Protein AF-A0A2V4AQ47-F1 (afdb_monomer_lite)

Foldseek 3Di:
DPPPQPPLVVLVVVLVVLLVVLVVLVVVLVVLCVVLVVVLVVDPDPVNVVSVVVNVVSVVSNVVSVVVNVCSVVVSVVSSVVSVVVVVVVVVVVVVVD

Organism: NCBI:txid588067

pLDDT: mean 77.2, std 11.55, range [40.0, 89.94]

Structure (mmCIF, N/CA/C/O backbone):
data_AF-A0A2V4AQ47-F1
#
_entry.id   AF-A0A2V4AQ47-F1
#
loop_
_atom_site.group_PDB
_atom_site.id
_atom_site.type_symbol
_atom_site.label_atom_id
_atom_site.label_alt_id
_atom_site.label_comp_id
_atom_site.label_asym_id
_atom_site.label_entity_id
_atom_site.label_seq_id
_atom_site.pdbx_PDB_ins_code
_atom_site.Cartn_x
_atom_site.Cartn_y
_atom_site.Cartn_z
_atom_site.occupancy
_atom_site.B_iso_or_equiv
_atom_site.auth_seq_id
_atom_site.auth_comp_id
_atom_site.auth_asym_id
_atom_site.auth_atom_id
_atom_site.pdbx_PDB_model_num
ATOM 1 N N . MET A 1 1 ? 31.351 -11.098 -18.811 1.00 40.00 1 MET A N 1
ATOM 2 C CA . MET A 1 1 ? 30.676 -9.839 -18.432 1.00 40.00 1 MET A CA 1
ATOM 3 C C . MET A 1 1 ? 29.177 -10.066 -18.586 1.00 40.00 1 MET A C 1
ATOM 5 O O . MET A 1 1 ? 28.683 -10.098 -19.705 1.00 40.00 1 MET A O 1
ATOM 9 N N . THR A 1 2 ? 28.472 -10.374 -17.499 1.00 42.06 2 THR A N 1
ATOM 10 C CA . THR A 1 2 ? 27.022 -10.617 -17.517 1.00 42.06 2 THR A CA 1
ATOM 11 C C . THR A 1 2 ? 26.333 -9.317 -17.917 1.00 42.06 2 THR A C 1
ATOM 13 O O . THR A 1 2 ? 26.462 -8.312 -17.220 1.00 42.06 2 THR A O 1
ATOM 16 N N . ARG A 1 3 ? 25.653 -9.299 -19.072 1.00 48.97 3 ARG A N 1
ATOM 17 C CA . ARG A 1 3 ? 24.821 -8.161 -19.484 1.00 48.97 3 ARG A CA 1
ATOM 18 C C . ARG A 1 3 ? 23.835 -7.906 -18.346 1.00 48.97 3 ARG A C 1
ATOM 20 O O . ARG A 1 3 ? 23.009 -8.769 -18.057 1.00 48.97 3 ARG A O 1
ATOM 27 N N . LYS A 1 4 ? 23.936 -6.749 -17.689 1.00 53.69 4 LYS A N 1
ATOM 28 C CA . LYS A 1 4 ? 22.941 -6.282 -16.722 1.00 53.69 4 LYS A CA 1
ATOM 29 C C . LYS A 1 4 ? 21.700 -5.916 -17.540 1.00 53.69 4 LYS A C 1
ATOM 31 O O . LYS A 1 4 ? 21.523 -4.771 -17.936 1.00 53.69 4 LYS A O 1
ATOM 36 N N . LEU A 1 5 ? 20.932 -6.930 -17.937 1.00 55.53 5 LEU A N 1
ATOM 37 C CA . LEU A 1 5 ? 19.630 -6.744 -18.557 1.00 55.53 5 LEU A CA 1
ATOM 38 C C . LEU A 1 5 ? 18.799 -6.023 -17.502 1.00 55.53 5 LEU A C 1
ATOM 40 O O . LEU A 1 5 ? 18.582 -6.568 -16.419 1.00 55.53 5 LEU A O 1
ATOM 44 N N . ALA A 1 6 ? 18.413 -4.777 -17.774 1.00 56.88 6 ALA A N 1
ATOM 45 C CA . ALA A 1 6 ? 17.383 -4.130 -16.980 1.00 56.88 6 ALA A CA 1
ATOM 46 C C . ALA A 1 6 ? 16.209 -5.116 -16.914 1.00 56.88 6 ALA A C 1
ATOM 48 O O . ALA A 1 6 ? 15.764 -5.616 -17.948 1.00 56.88 6 ALA A O 1
ATOM 49 N N . MET A 1 7 ? 15.797 -5.513 -15.709 1.00 64.62 7 MET A N 1
ATOM 50 C CA . MET A 1 7 ? 14.769 -6.536 -15.530 1.00 64.62 7 MET A CA 1
ATOM 51 C C . MET A 1 7 ? 13.391 -5.916 -15.795 1.00 64.62 7 MET A C 1
ATOM 53 O O . MET A 1 7 ? 12.587 -5.790 -14.878 1.00 64.62 7 MET A O 1
ATOM 57 N N . PHE A 1 8 ? 13.146 -5.499 -17.041 1.00 65.12 8 PHE A N 1
ATOM 58 C CA . PHE A 1 8 ? 11.952 -4.773 -17.480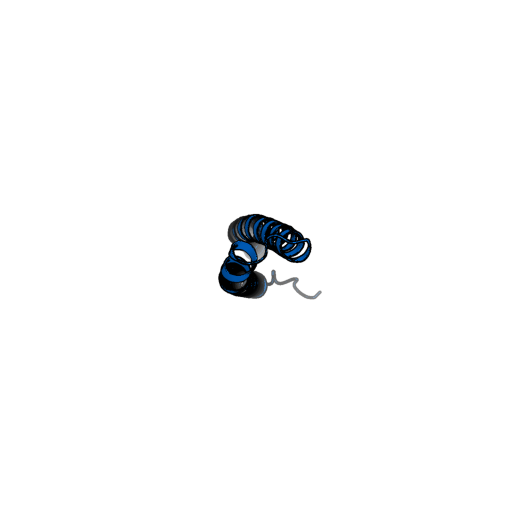 1.00 65.12 8 PHE A CA 1
ATOM 59 C C . PHE A 1 8 ? 10.665 -5.431 -16.955 1.00 65.12 8 PHE A C 1
ATOM 61 O O . PHE A 1 8 ? 9.892 -4.801 -16.245 1.00 65.12 8 PHE A O 1
ATOM 68 N N . GLY A 1 9 ? 10.508 -6.743 -17.172 1.00 64.50 9 GLY A N 1
ATOM 69 C CA . GLY A 1 9 ? 9.333 -7.484 -16.697 1.00 64.50 9 GLY A CA 1
ATOM 70 C C . GLY A 1 9 ? 9.289 -7.750 -15.187 1.00 64.50 9 GLY A C 1
ATOM 71 O O . GLY A 1 9 ? 8.220 -8.024 -14.651 1.00 64.50 9 GLY A O 1
ATOM 72 N N . ALA A 1 10 ? 10.418 -7.667 -14.474 1.00 71.56 10 ALA A N 1
ATOM 73 C CA . ALA A 1 10 ? 10.426 -7.885 -13.026 1.00 71.56 10 ALA A CA 1
ATOM 74 C C . ALA A 1 10 ? 9.931 -6.657 -12.256 1.00 71.56 10 ALA A C 1
ATOM 76 O O . ALA A 1 10 ? 9.333 -6.822 -11.197 1.00 71.56 10 ALA A O 1
ATOM 77 N N . LEU A 1 11 ? 10.148 -5.446 -12.783 1.00 74.31 11 LEU A N 1
ATOM 78 C CA . LEU A 1 11 ? 9.620 -4.217 -12.183 1.00 74.31 11 LEU A CA 1
ATOM 79 C C . LEU A 1 11 ? 8.098 -4.129 -12.337 1.00 74.31 11 LEU A C 1
ATOM 81 O O . LEU A 1 11 ? 7.416 -3.804 -11.366 1.00 74.31 11 LEU A O 1
ATOM 85 N N . ASP A 1 12 ? 7.565 -4.502 -13.504 1.00 78.19 12 ASP A N 1
ATOM 86 C CA . ASP A 1 12 ? 6.116 -4.575 -13.725 1.00 78.19 12 ASP A CA 1
ATOM 87 C C . ASP A 1 12 ? 5.464 -5.636 -12.823 1.00 78.19 12 ASP A C 1
ATOM 89 O O . ASP A 1 12 ? 4.471 -5.360 -12.150 1.00 78.19 12 ASP A O 1
ATOM 93 N N . ALA A 1 13 ? 6.059 -6.833 -12.734 1.00 81.00 13 ALA A N 1
ATOM 94 C CA . ALA A 1 13 ? 5.571 -7.893 -11.851 1.00 81.00 13 ALA A CA 1
ATOM 95 C C . ALA A 1 13 ? 5.630 -7.494 -10.366 1.00 81.00 13 ALA A C 1
ATOM 97 O O . ALA A 1 13 ? 4.710 -7.784 -9.601 1.00 81.00 13 ALA A O 1
ATOM 98 N N . LEU A 1 14 ? 6.694 -6.803 -9.948 1.00 79.88 14 LEU A N 1
ATOM 99 C CA . LEU A 1 14 ? 6.833 -6.313 -8.580 1.00 79.88 14 LEU A CA 1
ATOM 100 C C . LEU A 1 14 ? 5.792 -5.232 -8.260 1.00 79.88 14 LEU A C 1
ATOM 102 O O . LEU A 1 14 ? 5.187 -5.279 -7.191 1.00 79.88 14 LEU A O 1
ATOM 106 N N . SER A 1 15 ? 5.545 -4.299 -9.184 1.00 82.88 15 SER A N 1
ATOM 107 C CA . SER A 1 15 ? 4.480 -3.297 -9.047 1.00 82.88 15 SER A CA 1
ATOM 108 C C . SER A 1 15 ? 3.106 -3.949 -8.923 1.00 82.88 15 SER A C 1
ATOM 110 O O . SER A 1 15 ? 2.355 -3.612 -8.009 1.00 82.88 15 SER A O 1
ATOM 112 N N . ALA A 1 16 ? 2.800 -4.935 -9.771 1.00 85.88 16 ALA A N 1
ATOM 113 C CA . ALA A 1 16 ? 1.544 -5.675 -9.703 1.00 85.88 16 ALA A CA 1
ATOM 114 C C . ALA A 1 16 ? 1.366 -6.391 -8.351 1.00 85.88 16 ALA A C 1
ATOM 116 O O . ALA A 1 16 ? 0.297 -6.304 -7.745 1.00 85.88 16 ALA A O 1
ATOM 117 N N . ASN A 1 17 ? 2.420 -7.035 -7.839 1.00 87.25 17 ASN A N 1
ATOM 118 C CA . ASN A 1 17 ? 2.393 -7.692 -6.531 1.00 87.25 17 ASN A CA 1
ATOM 119 C C . ASN A 1 17 ? 2.172 -6.699 -5.383 1.00 87.25 17 ASN A C 1
ATOM 121 O O . ASN A 1 17 ? 1.387 -6.978 -4.476 1.00 87.25 17 ASN A O 1
ATOM 125 N N . MET A 1 18 ? 2.835 -5.538 -5.409 1.00 82.88 18 MET A N 1
ATOM 126 C CA . MET A 1 18 ? 2.648 -4.523 -4.368 1.00 82.88 18 MET A CA 1
ATOM 127 C C . MET A 1 18 ? 1.251 -3.896 -4.424 1.00 82.88 18 MET A C 1
ATOM 129 O O . MET A 1 18 ? 0.628 -3.746 -3.376 1.00 82.88 18 MET A O 1
ATOM 133 N N . ASN A 1 19 ? 0.708 -3.638 -5.618 1.00 86.31 19 ASN A N 1
ATOM 134 C CA . ASN A 1 19 ? -0.685 -3.206 -5.780 1.00 86.31 19 ASN A CA 1
ATOM 135 C C . ASN A 1 19 ? -1.659 -4.254 -5.206 1.00 86.31 19 ASN A C 1
ATOM 137 O O . ASN A 1 19 ? -2.600 -3.908 -4.495 1.00 86.31 19 ASN A O 1
ATOM 141 N N . GLY A 1 20 ? -1.408 -5.546 -5.448 1.00 88.38 20 GLY A N 1
ATOM 142 C CA . GLY A 1 20 ? -2.177 -6.639 -4.845 1.00 88.38 20 GLY A CA 1
ATOM 143 C C . GLY A 1 20 ? -2.111 -6.651 -3.314 1.00 88.38 20 GLY A C 1
ATOM 144 O O . GLY A 1 20 ? -3.136 -6.819 -2.656 1.00 88.38 20 GLY A O 1
ATOM 145 N N . CYS A 1 21 ? -0.928 -6.412 -2.743 1.00 87.19 21 CYS A N 1
ATOM 146 C CA . CYS A 1 21 ? -0.733 -6.305 -1.297 1.00 87.19 21 CYS A CA 1
ATOM 147 C C . CYS A 1 21 ? -1.534 -5.141 -0.695 1.00 87.19 21 CYS A C 1
ATOM 149 O O . CYS A 1 21 ? -2.302 -5.352 0.242 1.00 87.19 21 CYS A O 1
ATOM 151 N N . VAL A 1 22 ? -1.419 -3.935 -1.264 1.00 87.00 22 VAL A N 1
ATOM 152 C CA . VAL A 1 22 ? -2.154 -2.750 -0.788 1.00 87.00 22 VAL A CA 1
ATOM 153 C C . VAL A 1 22 ? -3.666 -2.972 -0.869 1.00 87.00 22 VAL A C 1
ATOM 155 O O . VAL A 1 22 ? -4.377 -2.664 0.084 1.00 87.00 22 VAL A O 1
ATOM 158 N N . ASN A 1 23 ? -4.156 -3.593 -1.945 1.00 87.69 23 ASN A N 1
ATOM 159 C CA . ASN A 1 23 ? -5.569 -3.953 -2.068 1.00 87.69 23 ASN A CA 1
ATOM 160 C C . ASN A 1 23 ? -6.015 -4.969 -0.997 1.00 87.69 23 ASN A C 1
ATOM 162 O O . ASN A 1 23 ? -7.105 -4.838 -0.446 1.00 87.69 23 ASN A O 1
ATOM 166 N N . GLY A 1 24 ? -5.187 -5.965 -0.665 1.00 89.00 24 GLY A N 1
ATOM 167 C CA . GLY A 1 24 ? -5.486 -6.925 0.406 1.00 89.00 24 GLY A CA 1
ATOM 168 C C . GLY A 1 24 ? -5.498 -6.287 1.802 1.00 89.00 24 GLY A C 1
ATOM 169 O O . GLY A 1 24 ? -6.356 -6.602 2.631 1.00 89.00 24 GLY A O 1
ATOM 170 N N . VAL A 1 25 ? -4.591 -5.338 2.048 1.00 87.19 25 VAL A N 1
ATOM 171 C CA . VAL A 1 25 ? -4.585 -4.520 3.270 1.00 87.19 25 VAL A CA 1
ATOM 172 C C . VAL A 1 25 ? -5.850 -3.665 3.347 1.00 87.19 25 VAL A C 1
ATOM 174 O O . VAL A 1 25 ? -6.504 -3.661 4.386 1.00 87.19 25 VAL A O 1
ATOM 177 N N . GLN A 1 26 ? -6.245 -3.017 2.248 1.00 86.69 26 GLN A N 1
ATOM 178 C CA . GLN A 1 26 ? -7.480 -2.232 2.164 1.00 86.69 26 GLN A CA 1
ATOM 179 C C . GLN A 1 26 ? -8.711 -3.075 2.536 1.00 86.69 26 GLN A C 1
ATOM 181 O O . GLN A 1 26 ? -9.463 -2.695 3.426 1.00 86.69 26 GLN A O 1
ATOM 186 N N . GLN A 1 27 ? -8.866 -4.265 1.945 1.00 89.69 27 GLN A N 1
ATOM 187 C CA . GLN A 1 27 ? -9.976 -5.177 2.263 1.00 89.69 27 GLN A CA 1
ATOM 188 C C . GLN A 1 27 ? -9.996 -5.604 3.738 1.00 89.69 27 GLN A C 1
ATOM 190 O O . GLN A 1 27 ? -11.062 -5.715 4.353 1.00 89.69 27 GLN A O 1
ATOM 195 N N . SER A 1 28 ? -8.816 -5.844 4.315 1.00 87.00 28 SER A N 1
ATOM 196 C CA . SER A 1 28 ? -8.680 -6.210 5.728 1.00 87.00 28 SER A CA 1
ATOM 197 C C . SER A 1 28 ? -9.098 -5.057 6.643 1.00 87.00 28 SER A C 1
ATOM 199 O O . SER A 1 28 ? -9.768 -5.277 7.651 1.00 87.00 28 SER A O 1
ATOM 201 N N . ILE A 1 29 ? -8.752 -3.824 6.269 1.00 85.38 29 ILE A N 1
ATOM 202 C CA . ILE A 1 29 ? -9.125 -2.613 7.002 1.00 85.38 29 ILE A CA 1
ATOM 203 C C . ILE A 1 29 ? -10.620 -2.316 6.869 1.00 85.38 29 ILE A C 1
ATOM 205 O O . ILE A 1 29 ? -11.251 -1.971 7.864 1.00 85.38 29 ILE A O 1
ATOM 209 N N . ASP A 1 30 ? -11.213 -2.506 5.692 1.00 85.75 30 ASP A N 1
ATOM 210 C CA . ASP A 1 30 ? -12.658 -2.343 5.500 1.00 85.75 30 ASP A CA 1
ATOM 211 C C . ASP A 1 30 ? -13.439 -3.346 6.365 1.00 85.75 30 ASP A C 1
ATOM 213 O O . ASP A 1 30 ? -14.407 -2.984 7.038 1.00 85.75 30 ASP A O 1
ATOM 217 N N . SER A 1 31 ? -12.964 -4.596 6.425 1.00 86.94 31 SER A N 1
ATOM 218 C CA . SER A 1 31 ? -13.531 -5.637 7.294 1.00 86.94 31 SER A CA 1
ATOM 219 C C . SER A 1 31 ? -13.381 -5.283 8.776 1.00 86.94 31 SER A C 1
ATOM 221 O O . SER A 1 31 ? -14.330 -5.434 9.549 1.00 86.94 31 SER A O 1
ATOM 223 N N . TRP A 1 32 ? -12.214 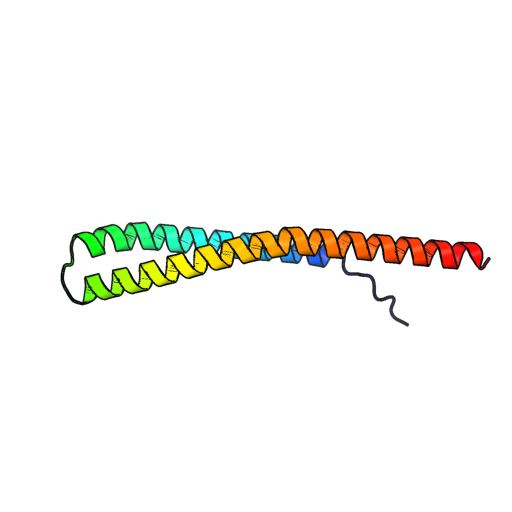-4.760 9.174 1.00 83.75 32 TRP A N 1
ATOM 224 C CA . TRP A 1 32 ? -12.007 -4.223 10.518 1.00 83.75 32 TRP A CA 1
ATOM 225 C C . TRP A 1 32 ? -12.989 -3.091 10.815 1.00 83.75 32 TRP A C 1
ATOM 227 O O . TRP A 1 32 ? -13.619 -3.112 11.864 1.00 83.75 32 TRP A O 1
ATOM 237 N N . GLY A 1 33 ? -13.172 -2.131 9.906 1.00 81.00 33 GLY A N 1
ATOM 238 C CA . GLY A 1 33 ? -14.090 -1.003 10.077 1.00 81.00 33 GLY A CA 1
ATOM 239 C C . GLY A 1 33 ? -15.544 -1.438 10.272 1.00 81.00 33 GLY A C 1
ATOM 240 O O . GLY A 1 33 ? -16.234 -0.895 11.130 1.00 81.00 33 GLY A O 1
ATOM 241 N N . GLN A 1 34 ? -15.999 -2.460 9.543 1.00 82.44 34 GLN A N 1
ATOM 242 C CA . GLN A 1 34 ? -17.337 -3.031 9.728 1.00 82.44 34 GLN A CA 1
ATOM 243 C C . GLN A 1 34 ? -17.491 -3.723 11.091 1.00 82.44 34 GLN A C 1
ATOM 245 O O . GLN A 1 34 ? -18.449 -3.449 11.813 1.00 82.44 34 GLN A O 1
ATOM 250 N N . ALA A 1 35 ? -16.540 -4.585 11.468 1.00 80.50 35 ALA A N 1
ATOM 251 C CA . ALA A 1 35 ? -16.598 -5.332 12.729 1.00 80.50 35 ALA A CA 1
ATOM 252 C C . ALA A 1 35 ? -16.412 -4.425 13.962 1.00 80.50 35 ALA A C 1
ATOM 254 O O . ALA A 1 35 ? -17.118 -4.548 14.968 1.00 80.50 35 ALA A O 1
ATOM 255 N N . SER A 1 36 ? -15.470 -3.486 13.875 1.00 77.38 36 SER A N 1
ATOM 256 C CA . SER A 1 36 ? -15.171 -2.527 14.938 1.00 77.38 36 SER A CA 1
ATOM 257 C C . SER A 1 36 ? -16.218 -1.428 15.032 1.00 77.38 36 SER A C 1
ATOM 259 O O . SER A 1 36 ? -16.532 -1.038 16.143 1.00 77.38 36 SER A O 1
ATOM 261 N N . GLY A 1 37 ? -16.812 -0.964 13.929 1.00 69.94 37 GLY A N 1
ATOM 262 C CA . GLY A 1 37 ? -17.821 0.099 13.944 1.00 69.94 37 GLY A CA 1
ATOM 263 C C . GLY A 1 37 ? -19.075 -0.274 14.735 1.00 69.94 37 GLY A C 1
ATOM 264 O O . GLY A 1 37 ? -19.589 0.553 15.484 1.00 69.94 37 GLY A O 1
ATOM 265 N N . MET A 1 38 ? -19.518 -1.534 14.641 1.00 66.56 38 MET A N 1
ATOM 266 C CA . MET A 1 38 ? -20.585 -2.061 15.503 1.00 66.56 38 MET A CA 1
ATOM 267 C C . MET A 1 38 ? -20.152 -2.074 16.975 1.00 66.56 38 MET A C 1
ATOM 269 O O . MET A 1 38 ? -20.870 -1.598 17.845 1.00 66.56 38 MET A O 1
ATOM 273 N N . THR A 1 39 ? -18.932 -2.538 17.248 1.00 67.62 39 THR A N 1
ATOM 274 C CA . THR A 1 39 ? -18.405 -2.651 18.617 1.00 67.62 39 THR A CA 1
ATOM 275 C C . THR A 1 39 ? -18.141 -1.281 19.262 1.00 67.62 39 THR A C 1
ATOM 277 O O . THR A 1 39 ? -18.422 -1.081 20.436 1.00 67.62 39 THR A O 1
ATOM 280 N N . GLN A 1 40 ? -17.644 -0.309 18.500 1.00 64.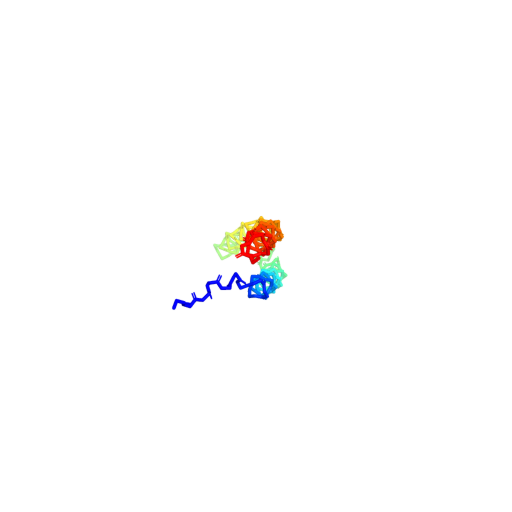19 40 GLN A N 1
ATOM 281 C CA . GLN A 1 40 ? -17.301 1.040 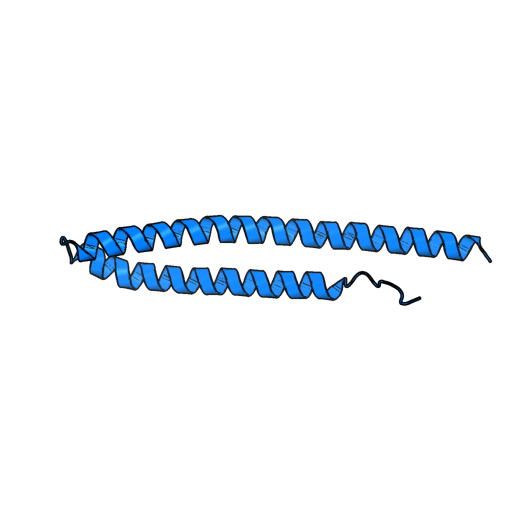18.951 1.00 64.19 40 GLN A CA 1
ATOM 282 C C . GLN A 1 40 ? -18.549 1.898 1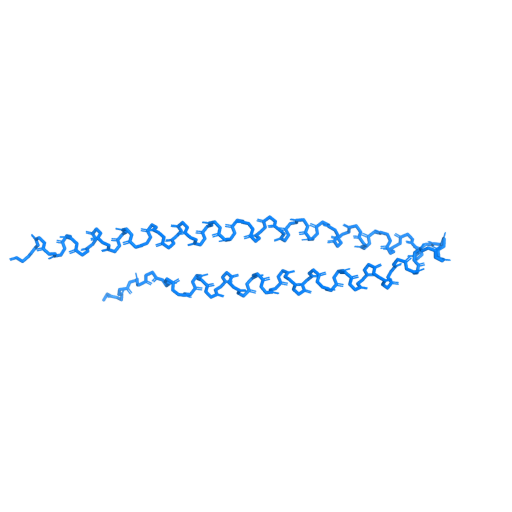9.211 1.00 64.19 40 GLN A C 1
ATOM 284 O O . GLN A 1 40 ? -18.513 2.779 20.065 1.00 64.19 40 GLN A O 1
ATOM 289 N N . ALA A 1 41 ? -19.649 1.650 18.490 1.00 66.06 41 ALA A N 1
ATOM 290 C CA . ALA A 1 41 ? -20.935 2.293 18.756 1.00 66.06 41 ALA A CA 1
ATOM 291 C C . ALA A 1 41 ? -21.584 1.773 20.050 1.00 66.06 41 ALA A C 1
ATOM 293 O O . ALA A 1 41 ? -22.216 2.545 20.771 1.00 66.06 41 ALA A O 1
ATOM 294 N N . ASP A 1 42 ? -21.391 0.488 20.354 1.00 68.06 42 ASP A N 1
ATOM 295 C CA . ASP A 1 42 ? -22.034 -0.171 21.489 1.00 68.06 42 ASP A CA 1
ATOM 296 C C . ASP A 1 42 ? -21.202 -0.101 22.783 1.00 68.06 42 ASP A C 1
ATOM 298 O O . ASP A 1 42 ? -21.757 -0.194 23.880 1.00 68.06 42 ASP A O 1
ATOM 302 N N . TRP A 1 43 ? -19.874 0.041 22.695 1.00 67.50 43 TRP A N 1
ATOM 303 C CA . TRP A 1 43 ? -18.975 0.001 23.855 1.00 67.50 43 TRP A CA 1
ATOM 304 C C . TRP A 1 43 ? -18.396 1.390 24.151 1.00 67.50 43 TRP A C 1
ATOM 306 O O . TRP A 1 43 ? -17.443 1.840 23.521 1.00 67.50 43 TRP A O 1
ATOM 316 N N . LEU A 1 44 ? -18.969 2.072 25.150 1.00 72.19 44 LEU A N 1
ATOM 317 C CA . LEU A 1 44 ? -18.551 3.406 25.624 1.00 72.19 44 LEU A CA 1
ATOM 318 C C . LEU A 1 44 ? -17.419 3.366 26.670 1.00 72.19 44 LEU A C 1
ATOM 320 O O . LEU A 1 44 ? -17.143 4.364 27.337 1.00 72.19 44 LEU A O 1
ATOM 324 N N . ASP A 1 45 ? -16.797 2.206 26.859 1.00 76.56 45 ASP A N 1
ATOM 325 C CA . ASP A 1 45 ? -15.747 1.983 27.844 1.00 76.56 45 ASP A CA 1
ATOM 326 C C . ASP A 1 45 ? -14.338 2.054 27.222 1.00 76.56 45 ASP A C 1
ATOM 328 O O . ASP A 1 45 ? -14.127 2.477 26.081 1.00 76.56 45 ASP A O 1
ATOM 332 N N . GLN A 1 46 ? -13.334 1.657 28.002 1.00 74.38 46 GLN A N 1
ATOM 333 C CA . GLN A 1 46 ? -11.929 1.712 27.608 1.00 74.38 46 GLN A CA 1
ATOM 334 C C . GLN A 1 46 ? -11.621 0.863 26.359 1.00 74.38 46 GLN A C 1
ATOM 336 O O . GLN A 1 46 ? -10.708 1.203 25.605 1.00 74.38 46 GLN A O 1
ATOM 341 N N . ALA A 1 47 ? -12.391 -0.201 26.103 1.00 73.06 47 ALA A N 1
ATOM 342 C CA . ALA A 1 47 ? -12.230 -1.026 24.912 1.00 73.06 47 ALA A CA 1
ATOM 343 C C . ALA A 1 47 ? -12.733 -0.300 23.655 1.00 73.06 47 ALA A C 1
ATOM 345 O O . ALA A 1 47 ? -12.048 -0.331 22.632 1.00 73.06 47 ALA A O 1
ATOM 346 N N . GLY A 1 48 ? -13.840 0.448 23.740 1.00 77.12 48 GLY A N 1
ATOM 347 C CA . GLY A 1 48 ? -14.298 1.327 22.655 1.00 77.12 48 GLY A CA 1
ATOM 348 C C . GLY A 1 48 ? -13.254 2.368 22.234 1.00 77.12 48 GLY A C 1
ATOM 349 O O . GLY A 1 48 ? -13.039 2.602 21.042 1.00 77.12 48 GLY A O 1
ATOM 350 N N . GLY A 1 49 ? -12.529 2.935 23.206 1.00 79.38 49 GLY A N 1
ATOM 351 C CA . GLY A 1 49 ? -11.404 3.840 22.945 1.00 79.38 49 GLY A CA 1
ATOM 352 C C . GLY A 1 49 ? -10.261 3.180 22.162 1.00 79.38 49 GLY A C 1
ATOM 353 O O . GLY A 1 49 ? -9.755 3.761 21.203 1.00 79.38 49 GLY A O 1
ATOM 354 N N . GLN A 1 50 ? -9.898 1.941 22.508 1.00 83.25 50 GLN A N 1
ATOM 355 C CA . GLN A 1 50 ? -8.867 1.178 21.791 1.00 83.25 50 GLN A CA 1
ATOM 356 C C . GLN A 1 50 ? -9.286 0.839 20.352 1.00 83.25 50 GLN A C 1
ATOM 358 O O . GLN A 1 50 ? -8.470 0.935 19.434 1.00 83.25 50 GLN A O 1
ATOM 363 N N . PHE A 1 51 ? -10.564 0.518 20.119 1.00 81.31 51 PHE A N 1
ATOM 364 C CA . PHE A 1 51 ? -11.085 0.331 18.760 1.00 81.31 51 PHE A CA 1
ATOM 365 C C . PHE A 1 51 ? -10.932 1.596 17.910 1.00 81.31 51 PHE A C 1
ATOM 367 O O . PHE A 1 51 ? -10.490 1.510 16.763 1.00 81.31 51 PHE A O 1
ATOM 374 N N . ALA A 1 52 ? -11.223 2.770 18.477 1.00 80.31 52 ALA A N 1
ATOM 375 C CA . ALA A 1 52 ? -11.052 4.046 17.786 1.00 80.31 52 ALA A CA 1
ATOM 376 C C . ALA A 1 52 ? -9.584 4.308 17.398 1.00 80.31 52 ALA A C 1
ATOM 378 O O . ALA A 1 52 ? -9.302 4.764 16.287 1.00 80.31 52 ALA A O 1
ATOM 379 N N . GLU A 1 53 ? -8.644 4.001 18.297 1.00 85.44 53 GLU A N 1
ATOM 380 C CA . GLU A 1 53 ? -7.206 4.158 18.055 1.00 85.44 53 GLU A CA 1
ATOM 381 C C . GLU A 1 53 ? -6.708 3.239 16.934 1.00 85.44 53 GLU A C 1
ATOM 383 O O . GLU A 1 53 ? -6.027 3.705 16.016 1.00 85.44 53 GLU A O 1
ATOM 388 N N . ILE A 1 54 ? -7.100 1.961 16.956 1.00 85.12 54 ILE A N 1
ATOM 389 C CA . ILE A 1 54 ? -6.731 1.001 15.909 1.00 85.12 54 ILE A CA 1
ATOM 390 C C . ILE A 1 54 ? -7.330 1.427 14.565 1.00 85.12 54 ILE A C 1
ATOM 392 O O . ILE A 1 54 ? -6.612 1.491 13.568 1.00 85.12 54 ILE A O 1
ATOM 396 N N . SER A 1 55 ? -8.610 1.805 14.532 1.00 82.56 55 SER A N 1
ATOM 397 C CA . SER A 1 55 ? -9.269 2.287 13.312 1.00 82.56 55 SER A CA 1
ATOM 398 C C . SER A 1 55 ? -8.565 3.511 12.716 1.00 82.56 55 SER A C 1
ATOM 400 O O . SER A 1 55 ? -8.407 3.608 11.497 1.00 82.56 55 SER A O 1
ATOM 402 N N . LYS A 1 56 ? -8.063 4.422 13.556 1.00 86.19 56 LYS A N 1
ATOM 403 C CA . LYS A 1 56 ? -7.269 5.573 13.108 1.00 86.19 56 LYS A CA 1
ATOM 404 C C . LYS A 1 56 ? -5.914 5.155 12.530 1.00 86.19 56 LYS A C 1
ATOM 406 O O . LYS A 1 56 ? -5.507 5.687 11.498 1.00 86.19 56 LYS A O 1
ATOM 411 N N . ALA A 1 57 ? -5.224 4.201 13.156 1.00 88.75 57 ALA A N 1
ATOM 412 C CA . ALA A 1 57 ? -3.975 3.658 12.623 1.00 88.75 57 ALA A CA 1
ATOM 413 C C . ALA A 1 57 ? -4.200 2.977 11.261 1.00 88.75 57 ALA A C 1
ATOM 415 O O . ALA A 1 57 ? -3.437 3.201 10.322 1.00 88.75 57 ALA A O 1
ATOM 416 N N . CYS A 1 58 ? -5.296 2.228 11.110 1.00 84.75 58 CYS A N 1
ATOM 417 C CA . CYS A 1 58 ? -5.692 1.641 9.833 1.00 84.75 58 CYS A CA 1
ATOM 418 C C . CYS A 1 58 ? -5.896 2.713 8.748 1.00 84.75 58 CYS A C 1
ATOM 420 O O . CYS A 1 58 ? -5.357 2.581 7.652 1.00 84.75 58 CYS A O 1
ATOM 422 N N . GLN A 1 59 ? -6.588 3.815 9.052 1.00 84.75 59 GLN A N 1
ATOM 423 C CA . GLN A 1 59 ? -6.759 4.925 8.102 1.00 84.75 59 GLN A CA 1
ATOM 424 C C . GLN A 1 59 ? -5.428 5.534 7.640 1.00 84.75 59 GLN A C 1
ATOM 426 O O . GLN A 1 59 ? -5.271 5.835 6.457 1.00 84.75 59 GLN A O 1
ATOM 431 N N . GLN A 1 60 ? -4.454 5.673 8.541 1.00 89.94 60 GLN A N 1
ATOM 432 C CA . GLN A 1 60 ? -3.120 6.171 8.189 1.00 89.94 60 GLN A CA 1
ATOM 433 C C . GLN A 1 60 ? -2.382 5.215 7.244 1.00 89.94 60 GLN A C 1
ATOM 435 O O . GLN A 1 60 ? -1.770 5.662 6.275 1.00 89.94 60 GLN A O 1
ATOM 440 N N . VAL A 1 61 ? -2.479 3.904 7.488 1.00 87.31 61 VAL A N 1
ATOM 441 C CA . VAL A 1 61 ? -1.893 2.882 6.608 1.00 87.31 61 VAL A CA 1
ATOM 442 C C . VAL A 1 61 ? -2.526 2.920 5.218 1.00 87.31 61 VAL A C 1
ATOM 444 O O . VAL A 1 61 ? -1.802 2.819 4.231 1.00 87.31 61 VAL A O 1
ATOM 447 N N . MET A 1 62 ? -3.845 3.117 5.113 1.00 86.75 62 MET A N 1
ATOM 448 C CA . MET A 1 62 ? -4.515 3.239 3.810 1.00 86.75 62 MET A CA 1
ATOM 449 C C . MET A 1 62 ? -4.018 4.451 3.022 1.00 86.75 62 MET A C 1
ATOM 451 O O . MET A 1 62 ? -3.693 4.316 1.844 1.00 86.75 62 MET A O 1
ATOM 455 N N . ALA A 1 63 ? -3.921 5.617 3.667 1.00 87.56 63 ALA A N 1
ATOM 456 C CA . ALA A 1 63 ? -3.429 6.832 3.021 1.00 87.56 63 ALA A CA 1
ATOM 457 C C . ALA A 1 63 ? -1.996 6.642 2.495 1.00 87.56 63 ALA A C 1
ATOM 459 O O . ALA A 1 63 ? -1.733 6.858 1.312 1.00 87.56 63 ALA A O 1
ATOM 460 N N . ALA A 1 64 ? -1.099 6.122 3.338 1.00 87.50 64 ALA A N 1
ATOM 461 C CA . ALA A 1 64 ? 0.274 5.818 2.940 1.00 87.50 64 ALA A CA 1
ATOM 462 C C . ALA A 1 64 ? 0.346 4.745 1.833 1.00 87.50 64 ALA A C 1
ATOM 464 O O . ALA A 1 64 ? 1.174 4.829 0.927 1.00 87.50 64 ALA A O 1
ATOM 465 N N . GLY A 1 65 ? -0.536 3.742 1.874 1.00 85.94 65 GLY A N 1
ATOM 466 C CA . GLY A 1 65 ? -0.634 2.704 0.848 1.00 85.94 65 GLY A CA 1
ATOM 467 C C . GLY A 1 65 ? -1.057 3.258 -0.514 1.00 85.94 65 GLY A C 1
ATOM 468 O O . GLY A 1 65 ? -0.494 2.868 -1.537 1.00 85.94 65 GLY A O 1
ATOM 469 N N . GLN A 1 66 ? -2.001 4.201 -0.544 1.00 86.81 66 GLN A N 1
ATOM 470 C CA . GLN A 1 66 ? -2.413 4.876 -1.778 1.00 86.81 66 GLN A CA 1
ATOM 471 C C . GLN A 1 66 ? -1.285 5.728 -2.369 1.00 86.81 66 GLN A C 1
ATOM 473 O O . GLN A 1 66 ? -1.029 5.645 -3.573 1.00 86.81 66 GLN A O 1
ATOM 478 N N . GLU A 1 67 ? -0.567 6.481 -1.533 1.00 89.19 67 GLU A N 1
ATOM 479 C CA . GLU A 1 67 ? 0.613 7.246 -1.956 1.00 89.19 67 GLU A CA 1
ATOM 480 C C . GLU A 1 67 ? 1.698 6.329 -2.536 1.00 89.19 67 GLU A C 1
ATOM 482 O O . GLU A 1 67 ? 2.252 6.610 -3.603 1.00 89.19 67 GLU A O 1
ATOM 487 N N . LEU A 1 68 ? 1.951 5.187 -1.887 1.00 84.25 68 LEU A N 1
ATOM 488 C CA . LEU A 1 68 ? 2.884 4.177 -2.379 1.00 84.25 68 LEU A CA 1
ATOM 489 C C . LEU A 1 68 ? 2.463 3.639 -3.752 1.00 84.25 68 LEU A C 1
ATOM 491 O O . LEU A 1 68 ? 3.296 3.580 -4.655 1.00 84.25 68 LEU A O 1
ATOM 495 N N . MET A 1 69 ? 1.188 3.279 -3.941 1.00 86.06 69 MET A N 1
ATOM 496 C CA . MET A 1 69 ? 0.693 2.802 -5.240 1.00 86.06 69 MET A CA 1
ATOM 497 C C . MET A 1 69 ? 0.883 3.852 -6.335 1.00 86.06 69 MET A C 1
ATOM 499 O O . MET A 1 69 ? 1.309 3.527 -7.446 1.00 86.06 69 MET A O 1
ATOM 503 N N . GLN A 1 70 ? 0.595 5.118 -6.033 1.00 86.31 70 GLN A N 1
ATOM 504 C CA . GLN A 1 70 ? 0.763 6.204 -6.991 1.00 86.31 70 GLN A CA 1
ATOM 505 C C . GLN A 1 70 ? 2.238 6.373 -7.381 1.00 86.31 70 GLN A C 1
ATOM 507 O O . GLN A 1 70 ? 2.559 6.396 -8.573 1.00 86.31 70 GLN A O 1
ATOM 512 N N . ALA A 1 71 ? 3.139 6.400 -6.395 1.00 84.81 71 ALA A N 1
ATOM 513 C CA . ALA A 1 71 ? 4.577 6.500 -6.618 1.00 84.81 71 ALA A CA 1
ATOM 514 C C . ALA A 1 71 ? 5.133 5.296 -7.394 1.00 84.81 71 ALA A C 1
ATOM 516 O O . ALA A 1 71 ? 5.948 5.470 -8.300 1.00 84.81 71 ALA A O 1
ATOM 517 N N . MET A 1 72 ? 4.676 4.077 -7.092 1.00 81.81 72 MET A N 1
ATOM 518 C CA . MET A 1 72 ? 5.112 2.871 -7.798 1.00 81.81 72 MET A CA 1
ATOM 519 C C . MET A 1 72 ? 4.658 2.854 -9.251 1.00 81.81 72 MET A C 1
ATOM 521 O O . MET A 1 72 ? 5.479 2.593 -10.129 1.00 81.81 72 MET A O 1
ATOM 525 N N . ASN A 1 73 ? 3.388 3.161 -9.523 1.00 81.94 73 ASN A N 1
ATOM 526 C CA . ASN A 1 73 ? 2.869 3.176 -10.891 1.00 81.94 73 ASN A CA 1
ATOM 527 C C . ASN A 1 73 ? 3.631 4.186 -11.763 1.00 81.94 73 ASN A C 1
ATOM 529 O O . ASN A 1 73 ? 3.979 3.888 -12.905 1.00 81.94 73 ASN A O 1
ATOM 533 N N . GLN A 1 74 ? 3.952 5.359 -11.215 1.00 84.69 74 GLN A N 1
ATOM 534 C CA . GLN A 1 74 ? 4.689 6.395 -11.939 1.00 84.69 74 GLN A CA 1
ATOM 535 C C . GLN A 1 74 ? 6.188 6.065 -12.066 1.00 84.69 74 GLN A C 1
ATOM 537 O O . GLN A 1 74 ? 6.787 6.213 -13.136 1.00 84.69 74 GLN A O 1
ATOM 542 N N . GLY A 1 75 ? 6.794 5.578 -10.982 1.00 82.44 75 GLY A N 1
ATOM 543 C CA . GLY A 1 75 ? 8.215 5.252 -10.906 1.00 82.44 75 GLY A CA 1
ATOM 544 C C . GLY A 1 75 ? 8.602 4.059 -11.774 1.00 82.44 75 GLY A C 1
ATOM 545 O O . GLY A 1 75 ? 9.620 4.112 -12.461 1.00 82.44 75 GLY A O 1
ATOM 546 N N . VAL A 1 76 ? 7.779 3.007 -11.814 1.00 83.25 76 VAL A N 1
ATOM 547 C CA . VAL A 1 76 ? 8.034 1.830 -12.660 1.00 83.25 76 VAL A CA 1
ATOM 548 C C . VAL A 1 76 ? 7.933 2.179 -14.141 1.00 83.25 76 VAL A C 1
ATOM 550 O O . VAL A 1 76 ? 8.825 1.809 -14.904 1.00 83.25 76 VAL A O 1
ATOM 553 N N . GLN A 1 77 ? 6.938 2.974 -14.546 1.00 80.88 77 GLN A N 1
ATOM 554 C CA . GLN A 1 77 ? 6.844 3.465 -15.926 1.00 80.88 77 GLN A CA 1
ATOM 555 C C . GLN A 1 77 ? 8.065 4.302 -16.321 1.00 80.88 77 GLN A C 1
ATOM 557 O O . GLN A 1 77 ? 8.631 4.099 -17.397 1.00 80.88 77 GLN A O 1
ATOM 562 N N . THR A 1 78 ? 8.507 5.198 -15.435 1.00 83.31 78 THR A N 1
ATOM 563 C CA . THR A 1 78 ? 9.684 6.047 -15.668 1.00 83.31 78 THR A CA 1
ATOM 564 C C . THR A 1 78 ? 10.955 5.207 -15.788 1.00 83.31 78 THR A C 1
ATOM 566 O O . THR A 1 78 ? 11.671 5.314 -16.783 1.00 83.31 78 THR A O 1
ATOM 569 N N . CYS A 1 79 ? 11.195 4.300 -14.837 1.00 81.25 79 CYS A N 1
ATOM 570 C CA . CYS A 1 79 ? 12.323 3.369 -14.873 1.00 81.25 79 CYS A CA 1
ATOM 571 C C . CYS A 1 79 ? 12.329 2.526 -16.153 1.00 81.25 79 CYS A C 1
ATOM 573 O O . CYS A 1 79 ? 13.377 2.353 -16.777 1.00 81.25 79 CYS A O 1
ATOM 575 N N . ASN A 1 80 ? 11.174 2.011 -16.576 1.00 78.81 80 ASN A N 1
ATOM 576 C CA . ASN A 1 80 ? 11.067 1.242 -17.812 1.00 78.81 80 ASN A CA 1
ATOM 577 C C . ASN A 1 80 ? 11.384 2.104 -19.040 1.00 78.81 80 ASN A C 1
ATOM 579 O O . ASN A 1 80 ? 12.159 1.674 -19.898 1.00 78.81 80 ASN A O 1
ATOM 583 N N . HIS A 1 81 ? 10.864 3.332 -19.102 1.00 81.25 81 HIS A N 1
ATOM 584 C CA . HIS A 1 81 ? 11.139 4.264 -20.193 1.00 81.25 81 HIS A CA 1
ATOM 585 C C . HIS A 1 81 ? 12.632 4.614 -20.299 1.00 81.25 81 HIS A C 1
ATOM 587 O O . HIS A 1 81 ? 13.232 4.477 -21.370 1.00 81.25 81 HIS A O 1
ATOM 593 N N . GLU A 1 82 ? 13.263 5.002 -19.188 1.00 82.69 82 GLU A N 1
ATOM 594 C CA . GLU A 1 82 ? 14.689 5.340 -19.153 1.00 82.69 82 GLU A CA 1
ATOM 595 C C . GLU A 1 82 ? 15.575 4.149 -19.527 1.00 82.69 82 GLU A C 1
ATOM 597 O O . GLU A 1 82 ? 16.539 4.300 -20.289 1.00 82.69 82 GLU A O 1
ATOM 602 N N . ASN A 1 83 ? 15.223 2.951 -19.054 1.00 76.19 83 ASN A N 1
ATOM 603 C CA . ASN A 1 83 ? 15.943 1.731 -19.390 1.00 76.19 83 ASN A CA 1
ATOM 604 C C . ASN A 1 83 ? 15.817 1.385 -20.885 1.00 76.19 83 ASN A C 1
ATOM 606 O O . ASN A 1 83 ? 16.822 1.022 -21.502 1.00 76.19 83 ASN A O 1
ATOM 610 N N . MET A 1 84 ? 14.638 1.534 -21.507 1.00 79.94 84 MET A N 1
ATOM 611 C CA . MET A 1 84 ? 14.496 1.326 -22.957 1.00 79.94 84 MET A CA 1
ATOM 612 C C . MET A 1 84 ? 15.328 2.336 -23.748 1.00 79.94 84 MET A C 1
ATOM 614 O O . MET A 1 84 ? 16.025 1.961 -24.694 1.00 79.94 84 MET A O 1
ATOM 618 N N . ALA A 1 85 ? 15.314 3.606 -23.334 1.00 81.31 85 ALA A N 1
ATOM 619 C CA . ALA A 1 85 ? 16.118 4.646 -23.962 1.00 81.31 85 ALA A CA 1
ATOM 620 C C . ALA A 1 85 ? 17.626 4.347 -23.835 1.00 81.31 85 ALA A C 1
ATOM 622 O O . ALA A 1 85 ? 18.390 4.550 -24.781 1.00 81.31 85 ALA A O 1
ATOM 623 N N . ALA A 1 86 ? 18.071 3.815 -22.691 1.00 78.00 86 ALA A N 1
ATOM 624 C CA . ALA A 1 86 ? 19.452 3.376 -22.497 1.00 78.00 86 ALA A CA 1
ATOM 625 C C . ALA A 1 86 ? 19.830 2.207 -23.422 1.00 78.00 86 ALA A C 1
ATOM 627 O O . ALA A 1 86 ? 20.906 2.236 -24.028 1.00 78.00 86 ALA A O 1
ATOM 628 N N . VAL A 1 87 ? 18.941 1.220 -23.591 1.00 78.00 87 VAL A N 1
ATOM 629 C CA . VAL A 1 87 ? 19.145 0.106 -24.531 1.00 78.00 87 VAL A CA 1
ATOM 630 C C . VAL A 1 87 ? 19.241 0.611 -25.971 1.00 78.00 87 VAL A C 1
ATOM 632 O O . VAL A 1 87 ? 20.198 0.261 -26.659 1.00 78.00 87 VAL A O 1
ATOM 635 N N . GLN A 1 88 ? 18.333 1.485 -26.416 1.00 78.56 88 GLN A N 1
ATOM 636 C CA . GLN A 1 88 ? 18.368 2.062 -27.768 1.00 78.56 88 GLN A CA 1
ATOM 637 C C . GLN A 1 88 ? 19.676 2.812 -28.043 1.00 78.56 88 GLN A C 1
ATOM 639 O O . GLN A 1 88 ? 20.317 2.579 -29.070 1.00 78.56 88 GLN A O 1
ATOM 644 N N . ARG A 1 89 ? 20.130 3.651 -27.099 1.00 81.06 89 ARG A N 1
ATOM 645 C CA . ARG A 1 89 ? 21.430 4.340 -27.201 1.00 81.06 89 ARG A CA 1
ATOM 646 C C . ARG A 1 89 ? 22.595 3.353 -27.296 1.00 81.06 89 ARG A C 1
ATOM 648 O O . ARG A 1 89 ? 23.532 3.581 -28.061 1.00 81.06 89 ARG A O 1
ATOM 655 N N . SER A 1 90 ? 22.546 2.255 -26.541 1.00 74.12 90 SER A N 1
ATOM 656 C CA . SER A 1 90 ? 23.585 1.224 -26.584 1.00 74.12 90 SER A CA 1
ATOM 657 C C . SER A 1 90 ? 23.584 0.439 -27.899 1.00 74.12 90 SER A C 1
ATOM 659 O O . SER A 1 90 ? 24.662 0.142 -28.411 1.00 74.12 90 SER A O 1
ATOM 661 N N . CYS A 1 91 ? 22.415 0.111 -28.455 1.00 73.50 91 CYS A N 1
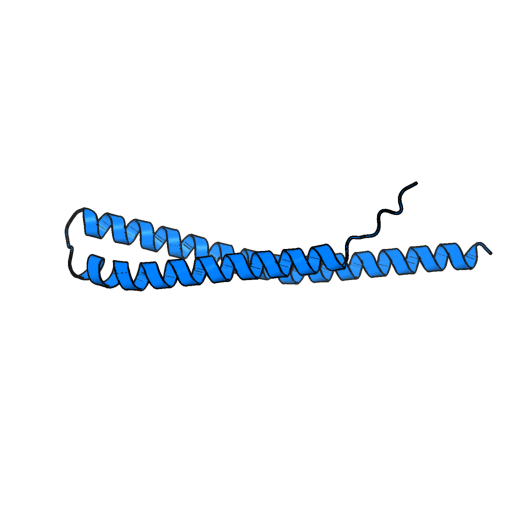ATOM 662 C CA . CYS A 1 91 ? 22.290 -0.537 -29.763 1.00 73.50 91 CYS A CA 1
ATOM 663 C C . CYS A 1 91 ? 22.790 0.371 -30.894 1.00 73.50 91 CYS A C 1
ATOM 665 O O . CYS A 1 91 ? 23.543 -0.094 -31.745 1.00 73.50 91 CYS A O 1
ATOM 667 N N . GLY A 1 92 ? 22.458 1.666 -30.862 1.00 70.88 92 GLY A N 1
ATOM 668 C CA . GLY A 1 92 ? 22.957 2.640 -31.839 1.00 70.88 92 GLY A CA 1
ATOM 669 C C . GLY A 1 92 ? 24.483 2.766 -31.827 1.00 70.88 92 GLY A C 1
ATOM 670 O O . GLY A 1 92 ? 25.110 2.785 -32.880 1.00 70.88 92 GLY A O 1
ATOM 671 N N . ARG A 1 93 ? 25.108 2.750 -30.641 1.00 64.00 93 ARG A N 1
ATOM 672 C CA . ARG A 1 93 ? 26.577 2.758 -30.515 1.00 64.00 93 ARG A CA 1
ATOM 673 C C . ARG A 1 93 ? 27.249 1.491 -31.048 1.00 64.00 93 ARG A C 1
ATOM 675 O O . ARG A 1 93 ? 28.356 1.583 -31.559 1.00 64.00 93 ARG A O 1
ATOM 682 N N . LEU A 1 94 ? 26.604 0.329 -30.926 1.00 59.41 94 LEU A N 1
ATOM 683 C CA . LEU A 1 94 ? 27.129 -0.931 -31.467 1.00 59.41 94 LEU A CA 1
ATOM 684 C C . LEU A 1 94 ? 26.954 -1.023 -32.992 1.00 59.41 94 LEU A C 1
ATOM 686 O O . LEU A 1 94 ? 27.820 -1.576 -33.657 1.00 59.41 94 LEU A O 1
ATOM 690 N N . GLY A 1 95 ? 25.880 -0.449 -33.546 1.00 56.31 95 GLY A N 1
ATOM 691 C CA . GLY A 1 95 ? 25.632 -0.408 -34.993 1.00 56.31 95 GLY A CA 1
ATOM 692 C C . GLY A 1 95 ? 26.503 0.585 -35.771 1.00 56.31 95 GLY A C 1
ATOM 693 O O . GLY A 1 95 ? 26.679 0.410 -36.967 1.00 56.31 95 GLY A O 1
ATOM 694 N N . SER A 1 96 ? 27.075 1.599 -35.114 1.00 53.53 96 SER A N 1
ATOM 695 C CA . SER A 1 96 ? 28.070 2.509 -35.717 1.00 53.53 96 SER A CA 1
ATOM 696 C C . SER A 1 96 ? 29.524 2.050 -35.531 1.00 53.53 96 SER A C 1
ATOM 698 O O . SER A 1 96 ? 30.440 2.787 -35.886 1.00 53.53 96 SER A O 1
ATOM 700 N N . GLY A 1 97 ? 29.744 0.877 -34.925 1.00 51.28 97 GLY A N 1
ATOM 701 C CA . GLY A 1 97 ? 31.067 0.288 -34.687 1.00 51.28 97 GLY A CA 1
ATOM 702 C C . GLY A 1 97 ? 31.405 -0.921 -35.571 1.00 51.28 97 GLY A C 1
ATOM 703 O O . GLY A 1 97 ? 32.434 -1.550 -35.330 1.00 51.28 97 GLY A O 1
ATOM 704 N N . MET A 1 98 ? 30.550 -1.255 -36.543 1.00 45.50 98 MET A N 1
ATOM 705 C CA . MET A 1 98 ? 30.822 -2.179 -37.657 1.00 45.50 98 MET A CA 1
ATOM 706 C C . MET A 1 98 ? 30.845 -1.386 -38.959 1.00 45.50 98 MET A C 1
ATOM 708 O O . MET A 1 98 ? 31.644 -1.764 -39.841 1.00 45.50 98 MET A O 1
#

Radius of gyration: 22.69 Å; chains: 1; bounding box: 53×18×66 Å

InterPro domains:
  IPR036689 ESAT-6-like superfamily [SSF140453] (8-95)

Sequence (98 aa):
MTRKLAMFGALDALSANMNGCVNGVQQSIDSWGQASGMTQADWLDQAGGQFAEISKACQQVMAAGQELMQAMNQGVQTCNHENMAAVQRSCGRLGSGM

Secondary structure (DSSP, 8-state):
-------HHHHHHHHHHHHHHHHHHHHHHHHHHHHHHHHHHH--SHHHHHHHHHHHHHHHHHHHHHHHHHHHHHHHHHHHHHHHHHHHHHHHHHHT--